Protein AF-A0A9P9K7Y9-F1 (afdb_monomer_lite)

Foldseek 3Di:
DAKAWPDKDFAPDPAADAALFQWTFIATDMDDDDPPWFFQKKKKWKDQVDTDIDIDGDSDRPRHTGDPGTADAQGKMKMWMKTDTDVPDDIHDIDPIDMHTHHDNDPPPDDD

pLDDT: mean 84.62, std 15.25, range [45.56, 98.0]

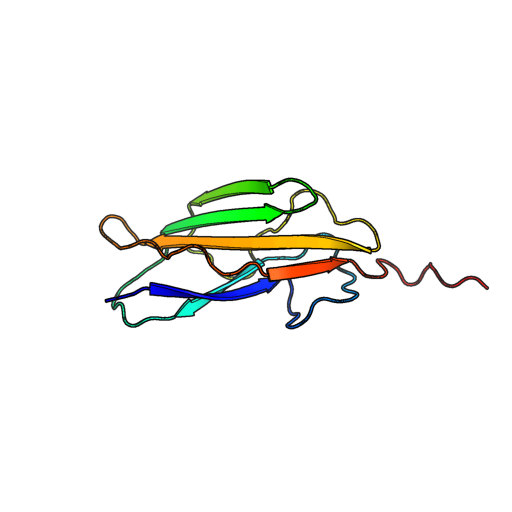InterPro domains:
  IPR013783 Immunoglobulin-like fold [G3DSA:2.60.40.10] (2-103)
  IPR016007 Alpha-L-rhamnosidase [PTHR33307] (4-109)
  IPR061277 Rha78A-like, N-terminal immunoglobulin domain [PF25788] (5-106)

Structure (mmCIF, N/CA/C/O backbone):
data_AF-A0A9P9K7Y9-F1
#
_entry.id   AF-A0A9P9K7Y9-F1
#
loop_
_atom_site.group_PDB
_atom_site.id
_atom_site.type_symbol
_atom_site.label_atom_id
_atom_site.label_alt_id
_atom_site.label_comp_id
_atom_site.label_asym_id
_atom_site.label_entity_id
_atom_site.label_seq_id
_atom_site.pdbx_PDB_ins_code
_atom_site.Cartn_x
_atom_site.Cartn_y
_atom_site.Cartn_z
_atom_site.occupancy
_atom_site.B_iso_or_equiv
_atom_site.auth_seq_id
_atom_site.auth_comp_id
_atom_site.auth_asym_id
_atom_site.auth_atom_id
_atom_site.pdbx_PDB_model_num
ATOM 1 N N . MET A 1 1 ? -14.297 -9.817 14.723 1.00 75.56 1 MET A N 1
ATOM 2 C CA . MET A 1 1 ? -14.454 -8.774 13.688 1.00 75.56 1 MET A CA 1
ATOM 3 C C . MET A 1 1 ? -13.102 -8.566 13.036 1.00 75.56 1 MET A C 1
ATOM 5 O O . MET A 1 1 ? -12.112 -8.573 13.756 1.00 75.56 1 MET A O 1
ATOM 9 N N . ALA A 1 2 ? -13.046 -8.462 11.712 1.00 91.12 2 ALA A N 1
ATOM 10 C CA . ALA A 1 2 ? -11.795 -8.335 10.968 1.00 91.12 2 ALA A CA 1
ATOM 11 C C . ALA A 1 2 ? -11.863 -7.171 9.977 1.00 91.12 2 ALA A C 1
ATOM 13 O O . ALA A 1 2 ? -12.930 -6.876 9.436 1.00 91.12 2 ALA A O 1
ATOM 14 N N . VAL A 1 3 ? -10.707 -6.559 9.726 1.00 97.06 3 VAL A N 1
ATOM 15 C CA . VAL A 1 3 ? -10.498 -5.532 8.705 1.00 97.06 3 VAL A CA 1
ATOM 16 C C . VAL A 1 3 ? -9.196 -5.821 7.973 1.00 97.06 3 VAL A C 1
ATOM 18 O O . VAL A 1 3 ? -8.182 -6.154 8.587 1.00 97.06 3 VAL A O 1
ATOM 21 N N . PHE A 1 4 ? -9.225 -5.733 6.652 1.00 97.50 4 PHE A N 1
ATOM 22 C CA . PHE A 1 4 ? -8.060 -5.936 5.800 1.00 97.50 4 PHE A CA 1
ATOM 23 C C . PHE A 1 4 ? -8.159 -5.067 4.551 1.00 97.50 4 PHE A C 1
ATOM 25 O O . PHE A 1 4 ? -9.223 -4.550 4.219 1.00 97.50 4 PHE A O 1
ATOM 32 N N . ILE A 1 5 ? -7.042 -4.905 3.850 1.00 97.62 5 ILE A N 1
ATOM 33 C CA . ILE A 1 5 ? -7.016 -4.224 2.558 1.00 97.62 5 ILE A CA 1
ATOM 34 C C . ILE A 1 5 ? -7.288 -5.265 1.476 1.00 97.62 5 ILE A C 1
ATOM 36 O O . ILE A 1 5 ? -6.506 -6.195 1.294 1.00 97.62 5 ILE A O 1
ATOM 40 N N . SER A 1 6 ? -8.423 -5.131 0.794 1.00 96.12 6 SER A N 1
ATOM 41 C CA . SER A 1 6 ? -8.883 -6.073 -0.231 1.00 96.12 6 SER A CA 1
ATOM 42 C C . SER A 1 6 ? -8.240 -5.816 -1.590 1.00 96.12 6 SER A C 1
ATOM 44 O O . SER A 1 6 ? -8.076 -6.743 -2.379 1.00 96.12 6 SER A O 1
ATOM 46 N N . LYS A 1 7 ? -7.867 -4.562 -1.868 1.00 94.00 7 LYS A N 1
ATOM 47 C CA . LYS A 1 7 ? -7.213 -4.165 -3.115 1.00 94.00 7 LYS A CA 1
ATOM 48 C C . LYS A 1 7 ? -6.368 -2.914 -2.915 1.00 94.00 7 LYS A C 1
ATOM 50 O O . LYS A 1 7 ? -6.838 -1.961 -2.299 1.00 94.00 7 LYS A O 1
ATOM 55 N N . VAL A 1 8 ? -5.174 -2.907 -3.501 1.00 93.31 8 VAL A N 1
ATOM 56 C CA . VAL A 1 8 ? -4.333 -1.718 -3.705 1.00 93.31 8 VAL A CA 1
ATOM 57 C C . VAL A 1 8 ? -4.294 -1.430 -5.204 1.00 93.31 8 VAL A C 1
ATOM 59 O O . VAL A 1 8 ? -4.264 -2.358 -6.007 1.00 93.31 8 VAL A O 1
ATOM 62 N N . THR A 1 9 ? -4.369 -0.159 -5.585 1.00 89.56 9 THR A N 1
ATOM 63 C CA . THR A 1 9 ? -4.332 0.292 -6.984 1.00 89.56 9 THR A CA 1
ATOM 64 C C . THR A 1 9 ? -3.297 1.407 -7.115 1.00 89.56 9 THR A C 1
ATOM 66 O O . THR A 1 9 ? -3.244 2.290 -6.255 1.00 89.56 9 THR A O 1
ATOM 69 N N . LEU A 1 10 ? -2.475 1.345 -8.164 1.00 84.69 10 LEU A N 1
ATOM 70 C CA . LEU A 1 10 ? -1.429 2.316 -8.486 1.00 84.69 10 LEU A CA 1
ATOM 71 C C . LEU A 1 10 ? -1.810 3.022 -9.790 1.00 84.69 10 LEU A C 1
ATOM 73 O O . LEU A 1 10 ? -1.840 2.405 -10.852 1.00 84.69 10 LEU A O 1
ATOM 77 N N . GLU A 1 11 ? -2.175 4.301 -9.679 1.00 77.25 11 GLU A N 1
ATOM 78 C CA . GLU A 1 11 ? -3.016 5.015 -10.652 1.00 77.25 11 GLU A CA 1
ATOM 79 C C . GLU A 1 11 ? -4.308 4.250 -10.989 1.00 77.25 11 GLU A C 1
ATOM 81 O O . GLU A 1 11 ? -4.619 3.229 -10.384 1.00 77.25 11 GLU A O 1
ATOM 86 N N . HIS A 1 12 ? -5.144 4.748 -11.903 1.00 66.19 12 HIS A N 1
ATOM 87 C CA . HIS A 1 12 ? -6.434 4.123 -12.251 1.00 66.19 12 HIS A CA 1
ATOM 88 C C . HIS A 1 12 ? -6.319 2.736 -12.927 1.00 66.19 12 HIS A C 1
ATOM 90 O O . HIS A 1 12 ? -7.289 2.246 -13.506 1.00 66.19 12 HIS A O 1
ATOM 96 N N . HIS A 1 13 ? -5.155 2.091 -12.873 1.00 61.19 13 HIS A N 1
ATOM 97 C CA . HIS A 1 13 ? -4.842 0.906 -13.650 1.00 61.19 13 HIS A CA 1
ATOM 98 C C . HIS A 1 13 ? -4.954 -0.364 -12.808 1.00 61.19 13 HIS A C 1
ATOM 100 O O . HIS A 1 13 ? -4.421 -0.478 -11.706 1.00 61.19 13 HIS A O 1
ATOM 106 N N . HIS A 1 14 ? -5.703 -1.320 -13.353 1.00 52.91 14 HIS A N 1
ATOM 107 C CA . HIS A 1 14 ? -5.863 -2.658 -12.794 1.00 52.91 14 HIS A CA 1
ATOM 108 C C . HIS A 1 14 ? -4.609 -3.515 -13.019 1.00 52.91 14 HIS A C 1
ATOM 110 O O . HIS A 1 14 ? -4.243 -4.284 -12.138 1.00 52.91 14 HIS A O 1
ATOM 116 N N . ASP A 1 15 ? -3.954 -3.312 -14.165 1.00 51.91 15 ASP A N 1
ATOM 117 C CA . ASP A 1 15 ? -2.730 -3.969 -14.613 1.00 51.91 15 ASP A CA 1
ATOM 118 C C . ASP A 1 15 ? -1.873 -2.892 -15.287 1.00 51.91 15 ASP A C 1
ATOM 120 O O . ASP A 1 15 ? -2.233 -2.324 -16.319 1.00 51.91 15 ASP A O 1
ATOM 124 N N . ALA A 1 16 ? -0.801 -2.500 -14.614 1.00 51.41 16 ALA A N 1
ATOM 125 C CA . ALA A 1 16 ? -0.086 -1.260 -14.863 1.00 51.41 16 ALA A CA 1
ATOM 126 C C . ALA A 1 16 ? 1.156 -1.468 -15.741 1.00 51.41 16 ALA A C 1
ATOM 128 O O . ALA A 1 16 ? 2.269 -1.170 -15.318 1.00 51.41 16 ALA A O 1
ATOM 129 N N . LEU A 1 17 ? 0.970 -1.993 -16.953 1.00 54.06 17 LEU A N 1
ATOM 130 C CA . LEU A 1 17 ? 2.028 -2.024 -17.965 1.00 54.06 17 LEU A CA 1
ATOM 131 C C . LEU A 1 17 ? 1.904 -0.782 -18.848 1.00 54.06 17 LEU A C 1
ATOM 133 O O . LEU A 1 17 ? 0.864 -0.560 -19.468 1.00 54.06 17 LEU A O 1
ATOM 137 N N . GLY A 1 18 ? 2.959 0.028 -18.921 1.00 51.16 18 GLY A N 1
ATOM 138 C CA . GLY A 1 18 ? 3.020 1.125 -19.885 1.00 51.16 18 GLY A CA 1
ATOM 139 C C . GLY A 1 18 ? 2.396 2.455 -19.433 1.00 51.16 18 GLY A C 1
ATOM 140 O O .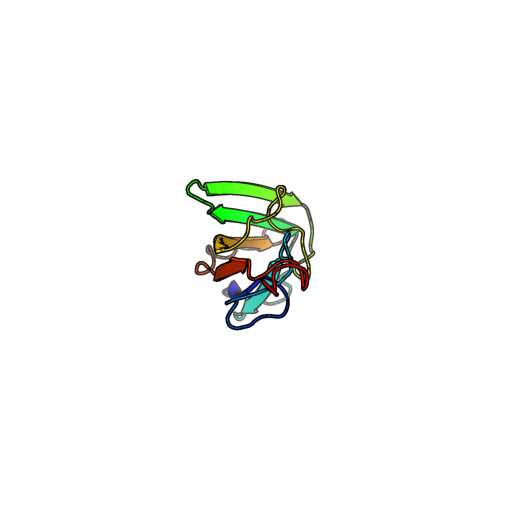 GLY A 1 18 ? 2.033 3.263 -20.286 1.00 51.16 18 GLY A O 1
ATOM 141 N N . ILE A 1 19 ? 2.264 2.728 -18.130 1.00 60.03 19 ILE A N 1
ATOM 142 C CA . ILE A 1 19 ? 1.608 3.961 -17.657 1.00 60.03 19 ILE A CA 1
ATOM 143 C C . ILE A 1 19 ? 2.543 5.165 -17.817 1.00 60.03 19 ILE A C 1
ATOM 145 O O . ILE A 1 19 ? 3.637 5.190 -17.260 1.00 60.03 19 ILE A O 1
ATOM 149 N N . GLY A 1 20 ? 2.084 6.209 -18.510 1.00 58.91 20 GLY A N 1
ATOM 150 C CA . GLY A 1 20 ? 2.813 7.472 -18.698 1.00 58.91 20 GLY A CA 1
ATOM 151 C C . GLY A 1 20 ? 2.902 8.375 -17.456 1.00 58.91 20 GLY A C 1
ATOM 152 O O . GLY A 1 20 ? 3.226 9.553 -17.588 1.00 58.91 20 GLY A O 1
ATOM 153 N N . GLN A 1 21 ? 2.585 7.866 -16.258 1.00 69.62 21 GLN A N 1
ATOM 154 C CA . GLN A 1 21 ? 2.523 8.656 -15.030 1.00 69.62 21 GLN A CA 1
ATOM 155 C C . GLN A 1 21 ? 3.795 8.433 -14.203 1.00 69.62 21 GLN A C 1
ATOM 157 O O . GLN A 1 21 ? 3.938 7.393 -13.559 1.00 69.62 21 GLN A O 1
ATOM 162 N N . PRO A 1 22 ? 4.713 9.411 -14.146 1.00 71.56 22 PRO A N 1
ATOM 163 C CA . PRO A 1 22 ? 5.993 9.227 -13.470 1.00 71.56 22 PRO A CA 1
ATOM 164 C C . PRO A 1 22 ? 5.848 9.150 -11.944 1.00 71.56 22 PRO A C 1
ATOM 166 O O . PRO A 1 22 ? 6.747 8.674 -11.266 1.00 71.56 22 PRO A O 1
ATOM 169 N N . ARG A 1 23 ? 4.730 9.607 -11.370 1.00 80.94 23 ARG A N 1
ATOM 170 C CA . ARG A 1 23 ? 4.448 9.533 -9.927 1.00 80.94 23 ARG A CA 1
ATOM 171 C C . ARG A 1 23 ? 3.072 8.914 -9.694 1.00 80.94 23 ARG A C 1
ATOM 173 O O . ARG A 1 23 ? 2.107 9.665 -9.538 1.00 80.94 23 ARG A O 1
ATOM 180 N N . PRO A 1 24 ? 2.960 7.578 -9.715 1.00 84.31 24 PRO A N 1
ATOM 181 C CA . PRO A 1 24 ? 1.669 6.931 -9.606 1.00 84.31 24 PRO A CA 1
ATOM 182 C C . PRO A 1 24 ? 1.081 7.098 -8.201 1.00 84.31 24 PRO A C 1
ATOM 184 O O . PRO A 1 24 ? 1.732 6.794 -7.204 1.00 84.31 24 PRO A O 1
ATOM 187 N N . ARG A 1 25 ? -0.155 7.587 -8.116 1.00 90.25 25 ARG A N 1
ATOM 188 C CA . ARG A 1 25 ? -0.917 7.773 -6.876 1.00 90.25 25 ARG A CA 1
ATOM 189 C C . ARG A 1 25 ? -1.478 6.445 -6.402 1.00 90.25 25 ARG A C 1
ATOM 191 O O . ARG A 1 25 ? -1.910 5.614 -7.201 1.00 90.25 25 ARG A O 1
ATOM 198 N N . ILE A 1 26 ? -1.495 6.257 -5.091 1.00 91.94 26 ILE A N 1
ATOM 199 C CA . ILE A 1 26 ? -1.872 4.995 -4.462 1.00 91.94 26 ILE A CA 1
ATOM 200 C C . ILE A 1 26 ? -3.296 5.116 -3.928 1.00 91.94 26 ILE A C 1
ATOM 202 O O . ILE A 1 26 ? -3.677 6.126 -3.346 1.00 91.94 26 ILE A O 1
ATOM 206 N N . SER A 1 27 ? -4.108 4.088 -4.138 1.00 94.19 27 SER A N 1
ATOM 207 C CA . SER A 1 27 ? -5.429 3.964 -3.518 1.00 94.19 27 SER A CA 1
ATOM 208 C C . SER A 1 27 ? -5.612 2.562 -2.966 1.00 94.19 27 SER A C 1
ATOM 210 O O . SER A 1 27 ? -5.098 1.599 -3.539 1.00 94.19 27 SER A O 1
ATOM 212 N N . TRP A 1 28 ? -6.384 2.415 -1.896 1.00 95.94 28 TRP A N 1
ATOM 213 C CA . TRP A 1 28 ? -6.745 1.106 -1.365 1.00 95.94 28 TRP A CA 1
ATOM 214 C C . TRP A 1 28 ? -8.214 1.016 -0.985 1.00 95.94 28 TRP A C 1
ATOM 216 O O . TRP A 1 28 ? -8.883 2.003 -0.695 1.00 95.94 28 TRP A O 1
ATOM 226 N N . ARG A 1 29 ? -8.725 -0.215 -1.006 1.00 95.62 29 ARG A N 1
ATOM 227 C CA . ARG A 1 29 ? -10.070 -0.555 -0.549 1.00 95.62 29 ARG A CA 1
ATOM 228 C C . ARG A 1 29 ? -9.990 -1.483 0.644 1.00 95.62 29 ARG A C 1
ATOM 230 O O . ARG A 1 29 ? -9.163 -2.394 0.682 1.00 95.62 29 ARG A O 1
ATOM 237 N N . PHE A 1 30 ? -10.892 -1.269 1.589 1.00 96.50 30 PHE A N 1
ATOM 238 C CA . PHE A 1 30 ? -11.054 -2.138 2.741 1.00 96.50 30 PHE A CA 1
ATOM 239 C C . PHE A 1 30 ? -11.995 -3.302 2.432 1.00 96.50 30 PHE A C 1
ATOM 241 O O . PHE A 1 30 ? -12.850 -3.232 1.550 1.00 96.50 30 PHE A O 1
ATOM 248 N N . GLY A 1 31 ? -11.812 -4.390 3.164 1.00 95.94 31 GLY A N 1
ATOM 249 C CA . GLY A 1 31 ? -12.727 -5.515 3.264 1.00 95.94 31 GLY A CA 1
ATOM 250 C C . GLY A 1 31 ? -12.787 -6.004 4.709 1.00 95.94 31 GLY A C 1
ATOM 251 O O . GLY A 1 31 ? -11.954 -5.635 5.541 1.00 95.94 31 GLY A O 1
ATOM 252 N N . GLY A 1 32 ? -13.779 -6.838 5.009 1.00 94.62 32 GLY A N 1
ATOM 253 C CA . GLY A 1 32 ? -13.998 -7.378 6.348 1.00 94.62 32 GLY A CA 1
ATOM 254 C C . GLY A 1 32 ? -15.410 -7.125 6.862 1.00 94.62 32 GLY A C 1
ATOM 255 O O . GLY A 1 32 ? -16.306 -6.775 6.100 1.00 94.62 32 GLY A O 1
ATOM 256 N N . ASN A 1 33 ? -15.603 -7.353 8.159 1.00 94.81 33 ASN A N 1
ATOM 257 C CA . ASN A 1 33 ? -16.903 -7.287 8.836 1.00 94.81 33 ASN A CA 1
ATOM 258 C C . ASN A 1 33 ? -16.856 -6.491 10.149 1.00 94.81 33 ASN A C 1
ATOM 260 O O . ASN A 1 33 ? -17.690 -6.688 11.032 1.00 94.81 33 ASN A O 1
ATOM 264 N N . VAL A 1 34 ? -15.832 -5.655 10.318 1.00 94.62 34 VAL A N 1
ATOM 265 C CA . VAL A 1 34 ? -15.768 -4.711 11.432 1.00 94.62 34 VAL A CA 1
ATOM 266 C C . VAL A 1 34 ? -16.822 -3.615 11.246 1.00 94.62 34 VAL A C 1
ATOM 268 O O . VAL A 1 34 ? -17.106 -3.208 10.121 1.00 94.62 34 VAL A O 1
ATOM 271 N N . VAL A 1 35 ? -17.405 -3.161 12.351 1.00 93.44 35 VAL A N 1
ATOM 272 C CA . VAL A 1 35 ? -18.403 -2.086 12.388 1.00 93.44 35 VAL A CA 1
ATOM 273 C C . VAL A 1 35 ? -17.748 -0.851 13.004 1.00 93.44 35 VAL A C 1
ATOM 275 O O . VAL A 1 35 ? -16.877 -0.998 13.862 1.00 93.44 35 VAL A O 1
ATOM 278 N N . ASP A 1 36 ? -18.128 0.337 12.533 1.00 94.12 36 ASP A N 1
ATOM 279 C CA . ASP A 1 36 ? -17.642 1.640 13.018 1.00 94.12 36 ASP A CA 1
ATOM 280 C C . ASP A 1 36 ? -16.109 1.802 13.002 1.00 94.12 36 ASP A C 1
ATOM 282 O O . ASP A 1 36 ? -15.533 2.554 13.788 1.00 94.12 36 ASP A O 1
ATOM 286 N N . TRP A 1 37 ? -15.425 1.087 12.105 1.00 95.75 37 TRP A N 1
ATOM 287 C CA . TRP A 1 37 ? -13.983 1.223 11.917 1.00 95.75 37 TRP A CA 1
ATOM 288 C C . TRP A 1 37 ? -13.670 2.394 10.992 1.00 95.75 37 TRP A C 1
ATOM 290 O O . TRP A 1 37 ? -14.197 2.469 9.882 1.00 95.75 37 TRP A O 1
ATOM 300 N N . GLU A 1 38 ? -12.759 3.260 11.424 1.00 95.38 38 GLU A N 1
ATOM 301 C CA . GLU A 1 38 ? -12.293 4.398 10.640 1.00 95.38 38 GLU A CA 1
ATOM 302 C C . GLU A 1 38 ? -10.768 4.462 10.683 1.00 95.38 38 GLU A C 1
ATOM 304 O O . GLU A 1 38 ? -10.156 4.350 11.748 1.00 95.38 38 GLU A O 1
ATOM 309 N N . GLN A 1 39 ? -10.142 4.659 9.523 1.00 96.50 39 GLN A N 1
ATOM 310 C CA . GLN A 1 39 ? -8.698 4.838 9.437 1.00 96.50 39 GLN A CA 1
ATOM 311 C C . GLN A 1 39 ? -8.272 6.129 10.154 1.00 96.50 39 GLN A C 1
ATOM 313 O O . GLN A 1 39 ? -8.859 7.184 9.941 1.00 96.50 39 GLN A O 1
ATOM 318 N N . SER A 1 40 ? -7.205 6.059 10.947 1.00 97.12 40 SER A N 1
ATOM 319 C CA . SER A 1 40 ? -6.553 7.223 11.565 1.00 97.12 40 SER A CA 1
ATOM 320 C C . SER A 1 40 ? -5.162 7.487 10.990 1.00 97.12 40 SER A C 1
ATOM 322 O O . SER A 1 40 ? -4.745 8.634 10.832 1.00 97.12 40 SER A O 1
ATOM 324 N N . THR A 1 41 ? -4.430 6.417 10.676 1.00 97.25 41 THR A N 1
ATOM 325 C CA . THR A 1 41 ? -3.088 6.476 10.100 1.00 97.25 41 THR A CA 1
ATOM 326 C C . THR A 1 41 ? -2.884 5.320 9.127 1.00 97.25 41 THR A C 1
ATOM 328 O O . THR A 1 41 ? -3.588 4.305 9.173 1.00 97.25 41 THR A O 1
ATOM 331 N N . TYR A 1 42 ? -1.890 5.442 8.256 1.00 97.25 42 TYR A N 1
ATOM 332 C CA . TYR A 1 42 ? -1.470 4.359 7.376 1.00 97.25 42 TYR A CA 1
ATOM 333 C C . TYR A 1 42 ? 0.054 4.279 7.271 1.00 97.25 42 TYR A C 1
ATOM 335 O O . TYR A 1 42 ? 0.789 5.227 7.554 1.00 97.25 42 TYR A O 1
ATOM 343 N N . ALA A 1 43 ? 0.531 3.104 6.878 1.00 96.88 43 ALA A N 1
ATOM 344 C CA . ALA A 1 43 ? 1.912 2.842 6.527 1.00 96.88 43 ALA A CA 1
ATOM 345 C C . ALA A 1 43 ? 1.984 2.346 5.080 1.00 96.88 43 ALA A C 1
ATOM 347 O O . ALA A 1 43 ? 1.206 1.479 4.674 1.00 96.88 43 ALA A O 1
ATOM 348 N N . LEU A 1 44 ? 2.931 2.889 4.324 1.00 96.00 44 LEU A N 1
ATOM 349 C CA . LEU A 1 44 ? 3.250 2.482 2.962 1.00 96.00 44 LEU A CA 1
ATOM 350 C C . LEU A 1 44 ? 4.650 1.894 2.940 1.00 96.00 44 LEU A C 1
ATOM 352 O O . LEU A 1 44 ? 5.574 2.449 3.538 1.00 96.00 44 LEU A O 1
ATOM 356 N N . GLU A 1 45 ? 4.809 0.800 2.213 1.00 96.19 45 GLU A N 1
ATOM 357 C CA . GLU A 1 45 ? 6.116 0.349 1.759 1.00 96.19 45 GLU A CA 1
ATOM 358 C C . GLU A 1 45 ? 6.156 0.428 0.241 1.00 96.19 45 GLU A C 1
ATOM 360 O O . GLU A 1 45 ? 5.235 -0.061 -0.412 1.00 96.19 45 GLU A O 1
ATOM 365 N N . ILE A 1 46 ? 7.205 1.051 -0.299 1.00 92.69 46 ILE A N 1
ATOM 366 C CA . ILE A 1 46 ? 7.421 1.199 -1.740 1.00 92.69 46 ILE A CA 1
ATOM 367 C C . ILE A 1 46 ? 8.762 0.555 -2.096 1.00 92.69 46 ILE A C 1
ATOM 369 O O . ILE A 1 46 ? 9.789 0.899 -1.516 1.00 92.69 46 ILE A O 1
ATOM 373 N N . GLY A 1 47 ? 8.751 -0.399 -3.023 1.00 91.56 47 GLY A N 1
ATOM 374 C CA . GLY A 1 47 ? 9.918 -1.129 -3.507 1.00 91.56 47 GLY A CA 1
ATOM 375 C C . GLY A 1 47 ? 10.369 -0.637 -4.881 1.00 91.56 47 GLY A C 1
ATOM 376 O O . GLY A 1 47 ? 9.602 -0.713 -5.836 1.00 91.56 47 GLY A O 1
ATOM 377 N N . ARG A 1 48 ? 11.616 -0.159 -4.980 1.00 88.25 48 ARG A N 1
ATOM 378 C CA . ARG A 1 48 ? 12.318 0.217 -6.231 1.00 88.25 48 ARG A CA 1
ATOM 379 C C . ARG A 1 48 ? 13.773 -0.267 -6.177 1.00 88.25 48 ARG A C 1
ATOM 381 O O . ARG A 1 48 ? 14.711 0.519 -6.099 1.00 88.25 48 ARG A O 1
ATOM 388 N N . GLY A 1 49 ? 13.966 -1.578 -6.038 1.00 86.50 49 GLY A N 1
ATOM 389 C CA . GLY A 1 49 ? 15.266 -2.197 -5.723 1.00 86.50 49 GLY A CA 1
ATOM 390 C C . GLY A 1 49 ? 15.633 -2.167 -4.231 1.00 86.50 49 GLY A C 1
ATOM 391 O O . GLY A 1 49 ? 16.255 -3.101 -3.732 1.00 86.50 49 GLY A O 1
ATOM 392 N N . PHE A 1 50 ? 15.173 -1.158 -3.490 1.00 89.25 50 PHE A N 1
ATOM 393 C CA . PHE A 1 50 ? 15.129 -1.139 -2.026 1.00 89.25 50 PHE A CA 1
ATOM 394 C C . PHE A 1 50 ? 13.738 -0.714 -1.542 1.00 89.25 50 PHE A C 1
ATOM 396 O O . PHE A 1 50 ? 12.971 -0.114 -2.296 1.00 89.25 50 PHE A O 1
ATOM 403 N N . ILE A 1 51 ? 13.407 -1.050 -0.292 1.00 93.12 51 ILE A N 1
ATOM 404 C CA . ILE A 1 51 ? 12.110 -0.727 0.316 1.00 93.12 51 ILE A CA 1
ATOM 405 C C . ILE A 1 51 ? 12.226 0.582 1.097 1.00 93.12 51 ILE A C 1
ATOM 407 O O . ILE A 1 51 ? 12.951 0.645 2.092 1.00 93.12 51 ILE A O 1
ATOM 411 N N . THR A 1 52 ? 11.468 1.602 0.697 1.00 93.12 52 THR A N 1
ATOM 412 C CA . THR A 1 52 ? 11.216 2.791 1.519 1.00 93.12 52 THR A CA 1
ATOM 413 C C . THR A 1 52 ? 9.941 2.610 2.327 1.00 93.12 52 THR A C 1
ATOM 415 O O . THR A 1 52 ? 8.997 1.951 1.889 1.00 93.12 52 THR A O 1
ATOM 418 N N . LYS A 1 53 ? 9.917 3.177 3.536 1.00 94.12 53 LYS A N 1
ATOM 419 C CA . LYS A 1 53 ? 8.764 3.110 4.435 1.00 94.12 53 LYS A CA 1
ATOM 420 C C . LYS A 1 53 ? 8.272 4.509 4.735 1.00 94.12 53 LYS A C 1
ATOM 422 O O . LYS A 1 53 ? 9.058 5.358 5.143 1.00 94.12 53 LYS A O 1
ATOM 427 N N . HIS A 1 54 ? 6.972 4.710 4.598 1.00 93.56 54 HIS A N 1
ATOM 428 C CA . HIS A 1 54 ? 6.315 5.967 4.919 1.00 93.56 54 HIS A CA 1
ATOM 429 C C . HIS A 1 54 ? 5.214 5.701 5.937 1.00 93.56 54 HIS A C 1
ATOM 431 O O . HIS A 1 54 ? 4.511 4.693 5.858 1.00 93.56 54 HIS A O 1
ATOM 437 N N . HIS A 1 55 ? 5.076 6.598 6.906 1.00 94.88 55 HIS A N 1
ATOM 438 C CA . HIS A 1 55 ? 3.991 6.577 7.874 1.00 94.88 55 HIS A CA 1
ATOM 439 C C . HIS A 1 55 ? 3.318 7.940 7.870 1.00 94.88 55 HIS A C 1
ATOM 441 O O . HIS A 1 55 ? 3.997 8.967 7.916 1.00 94.88 55 HIS A O 1
ATOM 447 N N . THR A 1 56 ? 1.993 7.953 7.788 1.00 95.44 56 THR A N 1
ATOM 448 C CA . THR A 1 56 ? 1.232 9.190 7.635 1.00 95.44 56 THR A CA 1
ATOM 449 C C . THR A 1 56 ? -0.022 9.137 8.489 1.00 95.44 56 THR A C 1
ATOM 451 O O . THR A 1 56 ? -0.783 8.168 8.445 1.00 95.44 56 THR A O 1
ATOM 454 N N . SER A 1 57 ? -0.240 10.205 9.253 1.00 96.19 57 SER A N 1
ATOM 455 C CA . SER A 1 57 ? -1.474 10.425 9.998 1.00 96.19 57 SER A CA 1
ATOM 456 C C . SER A 1 57 ? -2.505 11.079 9.087 1.00 96.19 57 SER A C 1
ATOM 458 O O . SER A 1 57 ? -2.486 12.292 8.898 1.00 96.19 57 SER A O 1
ATOM 460 N N . SER A 1 58 ? -3.359 10.260 8.482 1.00 94.06 58 SER A N 1
ATOM 461 C CA . SER A 1 58 ? -4.490 10.694 7.665 1.00 94.06 58 SER A CA 1
ATOM 462 C C . SER A 1 58 ? -5.530 9.569 7.576 1.00 94.06 58 SER A C 1
ATOM 464 O O . SER A 1 58 ? -5.197 8.378 7.613 1.00 94.06 58 SER A O 1
ATOM 466 N N . ASN A 1 59 ? -6.797 9.952 7.436 1.00 94.56 59 ASN A N 1
ATOM 467 C CA . ASN A 1 59 ? -7.910 9.054 7.132 1.00 94.56 59 ASN A CA 1
ATOM 468 C C . ASN A 1 59 ? -8.101 8.829 5.616 1.00 94.56 59 ASN A C 1
ATOM 470 O O . ASN A 1 59 ? -8.964 8.047 5.213 1.00 94.56 59 ASN A O 1
ATOM 474 N N . ASP A 1 60 ? -7.268 9.447 4.774 1.00 95.06 60 ASP A N 1
ATOM 475 C CA . ASP A 1 60 ? -7.297 9.274 3.323 1.00 95.06 60 ASP A CA 1
ATOM 476 C C . ASP A 1 60 ? -6.897 7.853 2.911 1.00 95.06 60 ASP A C 1
ATOM 478 O O . ASP A 1 60 ? -5.889 7.302 3.355 1.00 95.06 60 ASP A O 1
ATOM 482 N N . SER A 1 61 ? -7.675 7.264 2.005 1.00 94.44 61 SER A N 1
ATOM 483 C CA . SER A 1 61 ? -7.400 5.952 1.389 1.00 94.44 61 SER A CA 1
ATOM 484 C C . SER A 1 61 ? -7.460 5.979 -0.139 1.00 94.44 61 SER A C 1
ATOM 486 O O . SER A 1 61 ? -7.285 4.959 -0.811 1.00 94.44 61 SER A O 1
ATOM 488 N N . LEU A 1 62 ? -7.701 7.163 -0.699 1.00 93.06 62 LEU A N 1
ATOM 489 C CA . LEU A 1 62 ? -7.860 7.400 -2.121 1.00 93.06 62 LEU A CA 1
ATOM 490 C C . LEU A 1 62 ? -6.829 8.423 -2.573 1.00 93.06 62 LEU A C 1
ATOM 492 O O . LEU A 1 62 ? -6.706 9.488 -1.979 1.00 93.06 62 LEU A O 1
ATOM 496 N N . VAL A 1 63 ? -6.150 8.110 -3.676 1.00 88.12 63 VAL A N 1
ATOM 497 C CA . VAL A 1 63 ? -5.311 9.053 -4.426 1.00 88.12 63 VAL A CA 1
ATOM 498 C C . VAL A 1 63 ? -4.217 9.688 -3.546 1.00 88.12 63 VAL A C 1
ATOM 500 O O . VAL A 1 63 ? -3.905 10.871 -3.665 1.00 88.12 63 VAL A O 1
ATOM 503 N N . VAL A 1 64 ? -3.604 8.896 -2.662 1.00 91.38 64 VAL A N 1
ATOM 504 C CA . VAL A 1 64 ? -2.499 9.372 -1.821 1.00 91.38 64 VAL A CA 1
ATOM 505 C C . VAL A 1 64 ? -1.190 9.429 -2.620 1.00 91.38 64 VAL A C 1
ATOM 507 O O . VAL A 1 64 ? -1.031 8.684 -3.598 1.00 91.38 64 VAL A O 1
ATOM 510 N N . PRO A 1 65 ? -0.231 10.288 -2.226 1.00 87.12 65 PRO A N 1
ATOM 511 C CA . PRO A 1 65 ? 1.064 10.366 -2.891 1.00 87.12 65 PRO A CA 1
ATOM 512 C C . PRO A 1 65 ? 1.774 9.008 -2.914 1.00 87.12 65 PRO A C 1
ATOM 514 O O . PRO A 1 65 ? 1.857 8.322 -1.896 1.00 87.12 65 PRO A O 1
ATOM 517 N N . GLY A 1 66 ? 2.272 8.629 -4.090 1.00 81.62 66 GLY A N 1
ATOM 518 C CA . GLY A 1 66 ? 3.148 7.474 -4.253 1.00 81.62 66 GLY A CA 1
ATOM 519 C C . GLY A 1 66 ? 4.625 7.844 -4.080 1.00 81.62 66 GLY A C 1
ATOM 520 O O . GLY A 1 66 ? 4.941 8.693 -3.247 1.00 81.62 66 GLY A O 1
ATOM 521 N N . PRO A 1 67 ? 5.549 7.221 -4.834 1.00 78.75 67 PRO A N 1
ATOM 522 C CA . PRO A 1 67 ? 6.978 7.462 -4.660 1.00 78.75 67 PRO A CA 1
ATOM 523 C C . PRO A 1 67 ? 7.351 8.940 -4.848 1.00 78.75 67 PRO A C 1
ATOM 525 O O . PRO A 1 67 ? 6.882 9.610 -5.770 1.00 78.75 67 PRO A O 1
ATOM 528 N N . GLU A 1 68 ? 8.234 9.437 -3.977 1.00 77.19 68 GLU A N 1
ATOM 529 C CA . GLU A 1 68 ? 8.671 10.843 -3.959 1.00 77.19 68 GLU A CA 1
ATOM 530 C C . GLU A 1 68 ? 9.400 11.232 -5.257 1.00 77.19 68 GLU A C 1
ATOM 532 O O . GLU A 1 68 ? 9.159 12.283 -5.871 1.00 77.19 68 GLU A O 1
ATOM 537 N N . SER A 1 69 ? 10.286 10.347 -5.713 1.00 82.44 69 SER A N 1
ATOM 538 C CA . SER A 1 69 ? 11.001 10.502 -6.975 1.00 82.44 69 SER A CA 1
ATOM 539 C C . SER A 1 69 ? 10.189 9.912 -8.128 1.00 82.44 69 SER A C 1
ATOM 541 O O . SER A 1 69 ? 9.627 8.826 -7.973 1.00 82.44 69 SER A O 1
ATOM 543 N N . PRO A 1 70 ? 10.150 10.574 -9.295 1.00 82.44 70 PRO A N 1
ATOM 544 C CA . PRO A 1 70 ? 9.506 10.006 -10.468 1.00 82.44 70 PRO A CA 1
ATOM 545 C C . PRO A 1 70 ? 10.147 8.666 -10.868 1.00 82.44 70 PRO A C 1
ATOM 547 O O . PRO A 1 70 ? 11.340 8.448 -10.639 1.00 82.44 70 PRO A O 1
ATOM 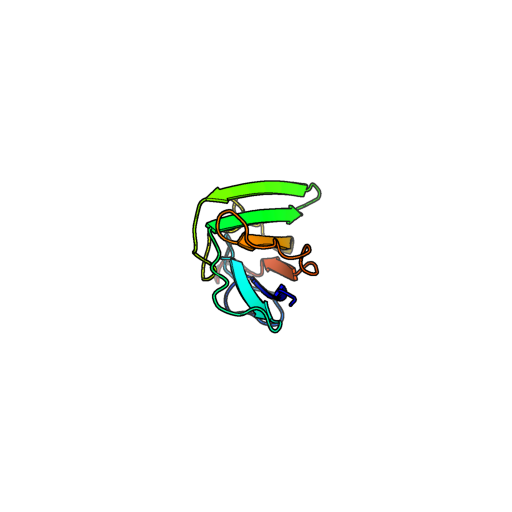550 N N . LEU A 1 71 ? 9.347 7.766 -11.429 1.00 81.56 71 LEU A N 1
ATOM 551 C CA . LEU A 1 71 ? 9.802 6.549 -12.091 1.00 81.56 71 LEU A CA 1
ATOM 552 C C . LEU A 1 71 ? 10.462 6.913 -13.423 1.00 81.56 71 LEU A C 1
ATOM 554 O O . LEU A 1 71 ? 9.954 7.762 -14.162 1.00 81.56 71 LEU A O 1
ATOM 558 N N . ALA A 1 72 ? 11.599 6.288 -13.711 1.00 80.19 72 ALA A N 1
ATOM 559 C CA . ALA A 1 72 ? 12.238 6.338 -15.017 1.00 80.19 72 ALA A CA 1
ATOM 560 C C . ALA A 1 72 ? 11.466 5.483 -16.039 1.00 80.19 72 ALA A C 1
ATOM 562 O O . ALA A 1 72 ? 10.615 4.672 -15.681 1.00 80.19 72 ALA A O 1
ATOM 563 N N . LEU A 1 73 ? 11.773 5.660 -17.326 1.00 76.69 73 LEU A N 1
ATOM 564 C CA . LEU A 1 73 ? 11.218 4.826 -18.398 1.00 76.69 73 LEU A CA 1
ATOM 565 C C . LEU A 1 73 ? 11.506 3.344 -18.123 1.00 76.69 73 LEU A C 1
ATOM 567 O O . LEU A 1 73 ? 12.660 2.989 -17.879 1.00 76.69 73 LEU A O 1
ATOM 571 N N . TYR A 1 74 ? 10.472 2.503 -18.199 1.00 74.81 74 TYR A N 1
ATOM 572 C CA . TYR A 1 74 ? 10.531 1.059 -17.931 1.00 74.81 74 TYR A CA 1
ATOM 573 C C . TYR A 1 74 ? 10.932 0.693 -16.497 1.00 74.81 74 TYR A C 1
ATOM 575 O O . TYR A 1 74 ? 11.271 -0.454 -16.204 1.00 74.81 74 TYR A O 1
ATOM 583 N N . GLU A 1 75 ? 10.910 1.658 -15.577 1.00 82.62 75 GLU A N 1
ATOM 584 C CA . GLU A 1 75 ? 11.129 1.372 -14.170 1.00 82.62 75 GLU A CA 1
ATOM 585 C C . GLU A 1 75 ? 9.849 0.821 -13.540 1.00 82.62 75 GLU A C 1
ATOM 587 O O . GLU A 1 75 ? 8.763 1.391 -13.672 1.00 82.62 75 GLU A O 1
ATOM 592 N N . SER A 1 76 ? 10.002 -0.284 -12.813 1.00 83.81 76 SER A N 1
ATOM 593 C CA . SER A 1 76 ? 8.944 -0.864 -11.993 1.00 83.81 76 SER A CA 1
ATOM 594 C C . SER A 1 76 ? 9.043 -0.388 -10.547 1.00 83.81 76 SER A C 1
ATOM 596 O O . SER A 1 76 ? 10.132 -0.302 -9.976 1.00 83.81 76 SER A O 1
ATOM 598 N N . ALA A 1 77 ? 7.893 -0.138 -9.934 1.00 87.69 77 ALA A N 1
ATOM 599 C CA . ALA A 1 77 ? 7.754 0.040 -8.501 1.00 87.69 77 ALA A CA 1
ATOM 600 C C . ALA A 1 77 ? 6.684 -0.896 -7.948 1.00 87.69 77 ALA A C 1
ATOM 602 O O . ALA A 1 77 ? 5.686 -1.195 -8.598 1.00 87.69 77 ALA A O 1
ATOM 603 N N . GLU A 1 78 ? 6.876 -1.325 -6.712 1.00 91.06 78 GLU A N 1
ATOM 604 C CA . GLU A 1 78 ? 5.897 -2.114 -5.976 1.00 91.06 78 GLU A CA 1
ATOM 605 C C . GLU A 1 78 ? 5.443 -1.335 -4.751 1.00 91.06 78 GLU A C 1
ATOM 607 O O . GLU A 1 78 ? 6.236 -0.624 -4.142 1.00 91.06 78 GLU A O 1
ATOM 612 N N . ALA A 1 79 ? 4.181 -1.461 -4.363 1.00 92.81 79 ALA A N 1
ATOM 613 C CA . ALA A 1 79 ? 3.665 -0.847 -3.154 1.00 92.81 79 ALA A CA 1
ATOM 614 C C . ALA A 1 79 ? 2.781 -1.811 -2.372 1.00 92.81 79 ALA A C 1
ATOM 616 O O . ALA A 1 79 ? 1.973 -2.547 -2.940 1.00 92.81 79 ALA A O 1
ATOM 617 N N . ARG A 1 80 ? 2.883 -1.761 -1.046 1.00 96.19 80 ARG A N 1
ATOM 618 C CA . ARG A 1 80 ? 1.908 -2.374 -0.143 1.00 96.19 80 ARG A CA 1
ATOM 619 C C . ARG A 1 80 ? 1.541 -1.419 0.974 1.00 96.19 80 ARG A C 1
ATOM 621 O O . ARG A 1 80 ? 2.326 -0.552 1.357 1.00 96.19 80 ARG A O 1
ATOM 628 N N . VAL A 1 81 ? 0.342 -1.603 1.506 1.00 97.50 81 VAL A N 1
ATOM 629 C CA . VAL A 1 81 ? -0.257 -0.691 2.478 1.00 97.50 81 VAL A CA 1
ATOM 630 C C . VAL A 1 81 ? -0.674 -1.458 3.723 1.00 97.50 81 VAL A C 1
ATOM 632 O O . VAL A 1 81 ? -1.071 -2.622 3.655 1.00 97.50 81 VAL A O 1
ATOM 635 N N . ARG A 1 82 ? -0.605 -0.792 4.870 1.00 97.62 82 ARG A N 1
ATOM 636 C CA . ARG A 1 82 ? -1.278 -1.195 6.102 1.00 97.62 82 ARG A CA 1
ATOM 637 C C . ARG A 1 82 ? -1.983 0.016 6.690 1.00 97.62 82 ARG A C 1
ATOM 639 O O . ARG A 1 82 ? -1.372 1.072 6.802 1.00 97.62 82 ARG A O 1
ATOM 646 N N . ALA A 1 83 ? -3.229 -0.147 7.112 1.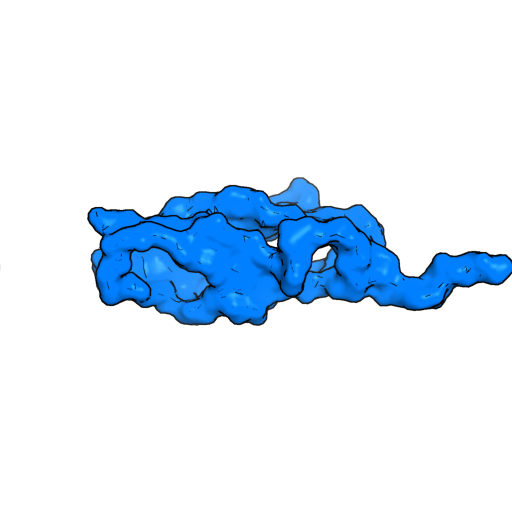00 97.88 83 ALA A N 1
ATOM 647 C CA . ALA A 1 83 ? -3.994 0.912 7.753 1.00 97.88 83 ALA A CA 1
ATOM 648 C C . ALA A 1 83 ? -4.195 0.629 9.244 1.00 97.88 83 ALA A C 1
ATOM 650 O O . ALA A 1 83 ? -4.272 -0.523 9.684 1.00 97.88 83 ALA A O 1
ATOM 651 N N . HIS A 1 84 ? -4.310 1.697 10.016 1.00 97.69 84 HIS A N 1
ATOM 652 C CA . HIS A 1 84 ? -4.540 1.670 11.450 1.00 97.69 84 HIS A CA 1
ATOM 653 C C . HIS A 1 84 ? -5.855 2.382 11.748 1.00 97.69 84 HIS A C 1
ATOM 655 O O . HIS A 1 84 ? -6.082 3.483 11.247 1.00 97.69 84 HIS A O 1
ATOM 661 N N . GLY A 1 85 ? -6.717 1.752 12.547 1.00 96.31 85 GLY A N 1
ATOM 662 C CA . GLY A 1 85 ? -7.960 2.380 12.986 1.00 96.31 85 GLY A CA 1
ATOM 663 C C . GLY A 1 85 ? -7.726 3.487 14.020 1.00 96.31 85 GLY A C 1
ATOM 664 O O . GLY A 1 85 ? -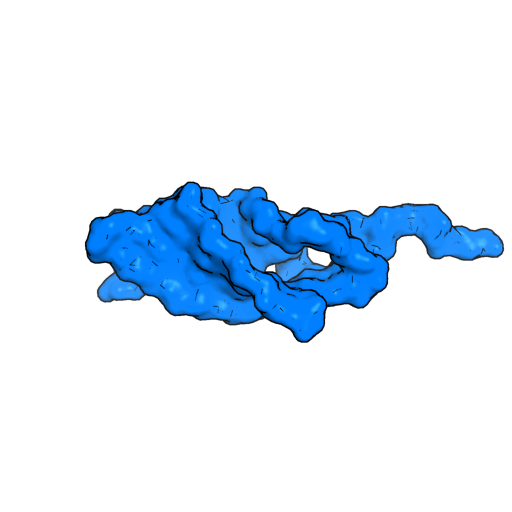6.586 3.759 14.408 1.00 96.31 85 GLY A O 1
ATOM 665 N N . GLN A 1 86 ? -8.797 4.114 14.497 1.00 95.94 86 GLN A N 1
ATOM 666 C CA . GLN A 1 86 ? -8.759 5.050 15.630 1.00 95.94 86 GLN A CA 1
ATOM 667 C C . GLN A 1 86 ? -8.192 4.397 16.912 1.00 95.94 86 GLN A C 1
ATOM 669 O O . GLN A 1 86 ? -8.097 3.167 16.988 1.00 95.94 86 GLN A O 1
ATOM 674 N N . PRO A 1 87 ? -7.809 5.171 17.948 1.00 93.31 87 PRO A N 1
ATOM 675 C CA . PRO A 1 87 ? -7.352 4.607 19.217 1.00 93.31 87 PRO A CA 1
ATOM 676 C C . PRO A 1 87 ? -8.317 3.543 19.766 1.00 93.31 87 PRO A C 1
ATOM 678 O O . PRO A 1 87 ? -9.511 3.785 19.915 1.00 93.31 87 PRO A O 1
ATOM 681 N N . GLY A 1 88 ? -7.795 2.346 20.047 1.00 91.44 88 GLY A N 1
ATOM 682 C CA . GLY A 1 88 ? -8.590 1.193 20.491 1.00 91.44 88 GLY A CA 1
ATOM 683 C C . GLY A 1 88 ? -9.167 0.324 19.366 1.00 91.44 88 GLY A C 1
ATOM 684 O O . GLY A 1 88 ? -9.678 -0.758 19.647 1.00 91.44 88 GLY A O 1
ATOM 685 N N . GLN A 1 89 ? -9.047 0.735 18.101 1.00 94.50 89 GLN A N 1
ATOM 686 C CA . GLN A 1 89 ? -9.436 -0.065 16.941 1.00 94.50 89 GLN A CA 1
ATOM 687 C C . GLN A 1 89 ? -8.263 -0.888 16.393 1.00 94.50 89 GLN A C 1
ATOM 689 O O . GLN A 1 89 ? -7.087 -0.547 16.531 1.00 94.50 89 GLN A O 1
ATOM 694 N N . THR A 1 90 ? -8.586 -2.002 15.738 1.00 94.12 90 THR A N 1
ATOM 695 C CA . THR A 1 90 ? -7.587 -2.906 15.159 1.00 94.12 90 THR A CA 1
ATOM 696 C C . THR A 1 90 ? -6.895 -2.298 13.941 1.00 94.12 90 THR A C 1
ATOM 698 O O . THR A 1 90 ? -7.480 -1.516 13.194 1.00 94.12 90 THR A O 1
ATOM 701 N N . SER A 1 91 ? -5.655 -2.717 13.699 1.00 96.81 91 SER A N 1
ATOM 702 C CA . SER A 1 91 ? -4.943 -2.438 12.447 1.00 96.81 91 SER A CA 1
ATOM 703 C C . SER A 1 91 ? -5.194 -3.544 11.427 1.00 96.81 91 SER A C 1
ATOM 705 O O . SER A 1 91 ? -5.424 -4.693 11.808 1.00 96.81 91 SER A O 1
ATOM 707 N N . THR A 1 92 ? -5.106 -3.224 10.139 1.00 97.69 92 THR A N 1
ATOM 708 C CA . THR A 1 92 ? -5.112 -4.246 9.090 1.00 97.69 92 THR A CA 1
ATOM 709 C C . THR A 1 92 ? -3.799 -5.043 9.125 1.00 97.69 92 THR A C 1
ATOM 711 O O . THR A 1 92 ? -2.775 -4.534 9.595 1.00 97.69 92 THR A O 1
ATOM 714 N N . PRO A 1 93 ? -3.756 -6.270 8.579 1.00 97.69 93 PRO A N 1
ATOM 715 C CA . PRO A 1 93 ? -2.497 -6.818 8.084 1.00 97.69 93 PRO A CA 1
ATOM 716 C C . PRO A 1 93 ? -1.950 -5.947 6.939 1.00 97.69 93 PRO A C 1
ATOM 718 O O . PRO A 1 93 ? -2.657 -5.094 6.390 1.00 97.69 93 PRO A O 1
ATOM 721 N N . TRP A 1 94 ? -0.689 -6.171 6.565 1.00 98.00 94 TRP A N 1
ATOM 722 C CA . TRP A 1 94 ? -0.171 -5.657 5.296 1.00 98.00 94 TRP A CA 1
ATOM 723 C C . TRP A 1 94 ? -0.969 -6.244 4.129 1.00 98.00 94 TRP A C 1
ATOM 725 O O . TRP A 1 94 ? -1.307 -7.429 4.144 1.00 98.00 94 TRP A O 1
ATOM 735 N N . SER A 1 95 ? -1.254 -5.425 3.119 1.00 97.19 95 SER A N 1
ATOM 736 C CA . SER A 1 95 ? -1.801 -5.896 1.849 1.00 97.19 95 SER A CA 1
ATOM 737 C C . SER A 1 95 ? -0.797 -6.785 1.106 1.00 97.19 95 SER A C 1
ATOM 739 O O . SER A 1 95 ? 0.405 -6.785 1.396 1.00 97.19 95 SER A O 1
ATOM 741 N N . ALA A 1 96 ? -1.280 -7.485 0.078 1.00 95.06 96 ALA A N 1
ATOM 742 C CA . ALA A 1 96 ? -0.400 -7.964 -0.982 1.00 95.06 96 ALA A CA 1
ATOM 743 C C . ALA A 1 96 ? 0.315 -6.779 -1.662 1.00 95.06 96 ALA A C 1
ATOM 745 O O . ALA A 1 96 ? -0.171 -5.641 -1.613 1.00 95.06 96 ALA A O 1
ATOM 746 N N . TRP A 1 97 ? 1.465 -7.053 -2.277 1.00 93.88 97 TRP A N 1
ATOM 747 C CA . TRP A 1 97 ? 2.159 -6.086 -3.123 1.00 93.88 97 TRP A CA 1
ATOM 748 C C . TRP A 1 97 ? 1.353 -5.833 -4.400 1.00 93.88 97 TRP A C 1
ATOM 750 O O . TRP A 1 97 ? 0.829 -6.768 -5.002 1.00 93.88 97 TRP A O 1
ATOM 760 N N . ALA A 1 98 ? 1.251 -4.567 -4.789 1.00 90.44 98 ALA A N 1
ATOM 761 C CA . ALA A 1 98 ? 0.764 -4.128 -6.088 1.00 90.44 98 ALA A CA 1
ATOM 762 C C . ALA A 1 98 ? 1.936 -3.545 -6.879 1.00 90.44 98 ALA A C 1
ATOM 764 O O . ALA A 1 98 ? 2.720 -2.781 -6.321 1.00 90.44 98 ALA A O 1
ATOM 765 N N . THR A 1 99 ? 2.039 -3.879 -8.161 1.00 88.12 99 THR A N 1
ATOM 766 C CA . THR A 1 99 ? 3.160 -3.480 -9.021 1.00 88.12 99 THR A CA 1
ATOM 767 C C . THR A 1 99 ? 2.688 -2.483 -10.073 1.00 88.12 99 THR A C 1
ATOM 769 O O . THR A 1 99 ? 1.574 -2.589 -10.587 1.00 88.12 99 THR A O 1
ATOM 772 N N . VAL A 1 100 ? 3.534 -1.506 -10.383 1.00 82.44 100 VAL A N 1
ATOM 773 C CA . VAL A 1 100 ? 3.334 -0.505 -11.431 1.00 82.44 100 VAL A CA 1
ATOM 774 C C . VAL A 1 100 ? 4.612 -0.378 -12.245 1.00 82.44 100 VAL A C 1
ATOM 776 O O . VAL A 1 100 ? 5.692 -0.274 -11.671 1.00 82.44 100 VAL A O 1
ATOM 779 N N . GLU A 1 101 ? 4.500 -0.367 -13.568 1.00 78.12 101 GLU A N 1
ATOM 780 C CA . GLU A 1 101 ? 5.617 -0.098 -14.471 1.00 78.12 101 GLU A CA 1
ATOM 781 C C . GLU A 1 101 ? 5.366 1.205 -15.231 1.00 78.12 101 GLU A C 1
ATOM 783 O O . GLU A 1 101 ? 4.308 1.409 -15.843 1.00 78.12 101 GLU A O 1
ATOM 788 N N . ALA A 1 102 ? 6.347 2.104 -15.188 1.00 71.38 102 ALA A N 1
ATOM 789 C CA . ALA A 1 102 ? 6.311 3.321 -15.978 1.00 71.38 102 ALA A CA 1
ATOM 790 C C . ALA A 1 102 ? 6.537 2.994 -17.461 1.00 71.38 102 ALA A C 1
ATOM 792 O O . ALA A 1 102 ? 7.565 2.445 -17.851 1.00 71.38 102 ALA A O 1
ATOM 793 N N . GLY A 1 103 ? 5.564 3.358 -18.294 1.00 65.94 103 GLY A N 1
ATOM 794 C CA . GLY A 1 103 ? 5.645 3.238 -19.747 1.00 65.94 103 GLY A CA 1
ATOM 795 C C . GLY A 1 103 ? 6.371 4.388 -20.416 1.00 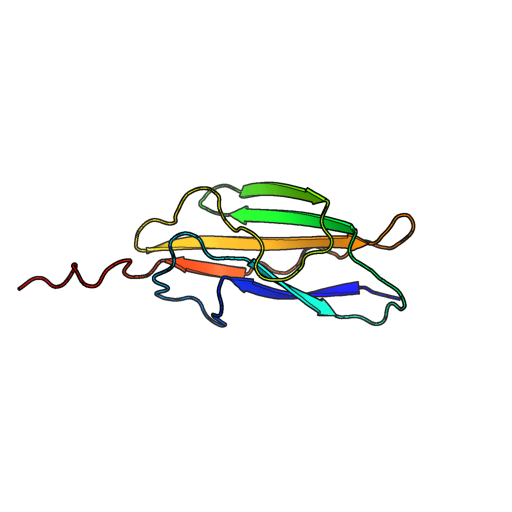65.94 103 GLY A C 1
ATOM 796 O O . GLY A 1 103 ? 7.081 5.156 -19.774 1.00 65.94 103 GLY A O 1
ATOM 797 N N . LEU A 1 104 ? 6.148 4.541 -21.724 1.00 59.56 104 LEU A N 1
ATOM 798 C CA . LEU A 1 104 ? 6.644 5.686 -22.483 1.00 59.56 104 LEU A CA 1
ATOM 799 C C . LEU A 1 104 ? 6.094 6.993 -21.879 1.00 59.56 104 LEU A C 1
ATOM 801 O O . LEU A 1 104 ? 4.897 7.264 -21.932 1.00 59.56 104 LEU A O 1
ATOM 805 N N . LEU A 1 105 ? 6.979 7.811 -21.310 1.00 57.59 105 LEU A N 1
ATOM 806 C CA . LEU A 1 105 ? 6.626 9.050 -20.606 1.00 57.59 105 LEU A CA 1
ATOM 807 C C . LEU A 1 105 ? 6.390 10.252 -21.552 1.00 57.59 105 LEU A C 1
ATOM 809 O O . LEU A 1 105 ? 6.109 11.349 -21.075 1.00 57.59 105 LEU A O 1
ATOM 813 N N . SER A 1 106 ? 6.504 10.086 -22.881 1.00 49.03 106 SER A N 1
ATOM 814 C CA . SER A 1 106 ? 6.190 11.135 -23.873 1.00 49.03 106 SER A CA 1
ATOM 815 C C . SER A 1 106 ? 6.009 10.587 -25.300 1.00 49.03 106 SER A C 1
ATOM 817 O O . SER A 1 106 ? 6.685 9.633 -25.681 1.00 49.03 106 SER A O 1
ATOM 819 N N . GLU A 1 107 ? 5.177 11.244 -26.119 1.00 50.47 107 GLU A N 1
ATOM 820 C CA . GLU A 1 107 ? 5.037 10.989 -27.571 1.00 50.47 107 GLU A CA 1
ATOM 821 C C . GLU A 1 107 ? 6.310 11.312 -28.386 1.00 50.47 107 GLU A C 1
ATOM 823 O O . GLU A 1 107 ? 6.404 10.957 -29.557 1.00 50.47 107 GLU A O 1
ATOM 828 N N . ALA A 1 108 ? 7.326 11.944 -27.788 1.00 49.88 108 ALA A N 1
ATOM 829 C CA . ALA A 1 108 ? 8.537 12.400 -28.481 1.00 49.88 108 ALA A CA 1
ATOM 830 C C . ALA A 1 108 ? 9.568 11.291 -28.786 1.00 49.88 108 ALA A C 1
ATOM 832 O O . ALA A 1 108 ? 10.665 11.584 -29.251 1.00 49.88 108 ALA A O 1
ATOM 833 N N . SER A 1 109 ? 9.248 10.022 -28.518 1.00 48.84 109 SER A N 1
ATOM 834 C CA . SER A 1 109 ? 10.132 8.870 -28.773 1.00 48.84 109 SER A CA 1
ATOM 835 C C . SER A 1 109 ? 9.744 8.072 -30.025 1.00 48.84 109 SER A C 1
ATOM 837 O O . SER A 1 109 ? 9.922 6.857 -30.058 1.00 48.84 109 SER A O 1
ATOM 839 N N . TYR A 1 110 ? 9.224 8.736 -31.062 1.00 45.56 110 TYR A N 1
ATOM 840 C CA . TYR A 1 110 ? 9.194 8.163 -32.410 1.00 45.56 110 TYR A CA 1
ATOM 841 C C . TYR A 1 110 ? 10.515 8.490 -33.121 1.00 45.56 110 TYR A C 1
ATOM 843 O O . TYR A 1 110 ? 10.777 9.669 -33.370 1.00 45.56 110 TYR A O 1
ATOM 851 N N . PRO A 1 111 ? 11.360 7.502 -33.465 1.00 51.00 111 PRO A N 1
ATOM 852 C CA . PRO A 1 111 ? 12.378 7.732 -34.476 1.00 51.00 111 PRO A CA 1
ATOM 853 C C . PRO A 1 111 ? 11.664 7.902 -35.825 1.00 51.00 111 PRO A C 1
ATOM 855 O O . PRO A 1 111 ? 10.931 7.010 -36.257 1.00 51.00 111 PRO A O 1
ATOM 858 N N . ILE A 1 112 ? 11.835 9.072 -36.442 1.00 51.62 112 ILE A N 1
ATOM 859 C CA . ILE A 1 112 ? 11.608 9.283 -37.881 1.00 51.62 112 ILE A CA 1
ATOM 860 C C . ILE A 1 112 ? 12.705 8.602 -38.696 1.00 51.62 112 ILE A C 1
ATOM 862 O O . ILE A 1 112 ? 13.865 8.590 -38.221 1.00 51.62 112 ILE A O 1
#

Secondary structure (DSSP, 8-state):
--EEEEEEEETTBSSEEEE--SSPPEEEEEEE--SS--EEEEEEEEESSSEEEEEE-----SSB---SSPPPTT-EEEEEEEEEESTTSPBPPPPPPEEEEE----TT----

Radius of gyration: 15.7 Å; chains: 1; bounding box: 34×21×58 Å

Sequence (112 aa):
MAVFISKVTLEHHHDALGIGQPRPRISWRFGGNVVDWEQSTYALEIGRGFITKHHTSSNDSLVVPGPESPLALYESAEARVRAHGQPGQTSTPWSAWATVEAGLLSEASYPI

Organism: Fusarium solani (NCBI:txid169388)